Protein AF-G7J907-F1 (afdb_monomer_lite)

Sequence (102 aa):
MAPKTVEEVNGLTQNEMKVQANKHRKDVTYAVRNWVNLKLWYKPKSLAKKINEKLSPRFYGPYQITKVGVSGGATRSQGSSQSQQFSFNDLPDLSAVSRISP

Structure (mmCIF, N/CA/C/O backbone):
data_AF-G7J907-F1
#
_entry.id   AF-G7J907-F1
#
loop_
_atom_site.group_PDB
_atom_site.id
_atom_site.type_symbol
_atom_site.label_atom_id
_atom_site.label_alt_id
_atom_site.label_comp_id
_atom_site.label_asym_id
_atom_site.label_entity_id
_atom_site.label_seq_id
_atom_site.pdbx_PDB_ins_code
_atom_site.Cartn_x
_atom_site.Cartn_y
_atom_site.Cartn_z
_atom_site.occupancy
_atom_site.B_iso_or_equiv
_atom_site.auth_seq_id
_atom_site.auth_comp_id
_atom_site.auth_asym_id
_atom_site.auth_atom_id
_atom_site.pdbx_PDB_model_num
ATOM 1 N N . MET A 1 1 ? 31.570 25.013 -22.285 1.00 55.88 1 MET A N 1
ATOM 2 C CA . MET A 1 1 ? 30.611 23.948 -21.923 1.00 55.88 1 MET A CA 1
ATOM 3 C C . MET A 1 1 ? 29.320 24.643 -21.510 1.00 55.88 1 MET A C 1
ATOM 5 O O . MET A 1 1 ? 29.282 25.204 -20.426 1.00 55.88 1 MET A O 1
ATOM 9 N N . ALA A 1 2 ? 28.353 24.786 -22.420 1.00 63.94 2 ALA A N 1
ATOM 10 C CA . ALA A 1 2 ? 27.141 25.567 -22.151 1.00 63.94 2 ALA A CA 1
ATOM 11 C C . ALA A 1 2 ? 26.251 24.839 -21.123 1.00 63.94 2 ALA A C 1
ATOM 13 O O . ALA A 1 2 ? 26.161 23.609 -21.195 1.00 63.94 2 ALA A O 1
ATOM 14 N N . PRO A 1 3 ? 25.618 25.547 -20.166 1.00 61.84 3 PRO A N 1
ATOM 15 C CA . PRO A 1 3 ? 24.652 24.921 -19.275 1.00 61.84 3 PRO A CA 1
ATOM 16 C C . PRO A 1 3 ? 23.488 24.392 -20.118 1.00 61.84 3 PRO A C 1
ATOM 18 O O . PRO A 1 3 ? 22.911 25.126 -20.919 1.00 61.84 3 PRO A O 1
ATOM 21 N N . LYS A 1 4 ? 23.184 23.100 -19.968 1.00 67.62 4 LYS A N 1
ATOM 22 C CA . LYS A 1 4 ? 22.044 22.468 -20.636 1.00 67.62 4 LYS A CA 1
ATOM 23 C C . LYS A 1 4 ? 20.763 23.200 -20.233 1.00 67.62 4 LYS A C 1
ATOM 2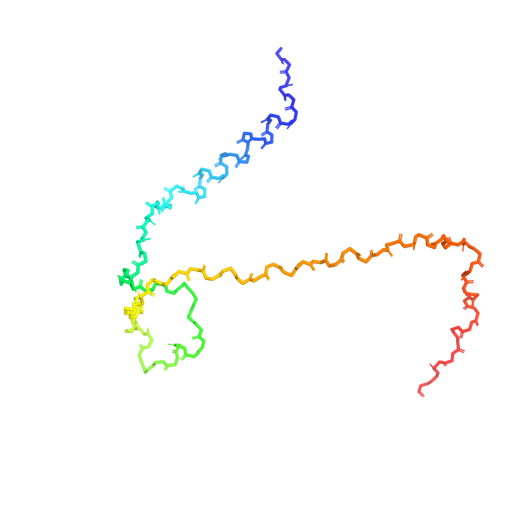5 O O . LYS A 1 4 ? 20.587 23.536 -19.062 1.00 67.62 4 LYS A O 1
ATOM 30 N N . THR A 1 5 ? 19.926 23.485 -21.223 1.00 71.31 5 THR A N 1
ATOM 31 C CA . THR A 1 5 ? 18.679 24.252 -21.136 1.00 71.31 5 THR A CA 1
ATOM 32 C C . THR A 1 5 ? 17.838 23.838 -19.922 1.00 71.31 5 THR A C 1
ATOM 34 O O . THR A 1 5 ? 17.736 22.655 -19.600 1.00 71.31 5 THR A O 1
ATOM 37 N N . VAL A 1 6 ? 17.210 24.807 -19.249 1.00 66.31 6 VAL A N 1
ATOM 38 C CA . VAL A 1 6 ? 16.444 24.623 -17.995 1.00 66.31 6 VAL A CA 1
ATOM 39 C C . VAL A 1 6 ? 15.370 23.524 -18.052 1.00 66.31 6 VAL A C 1
ATOM 41 O O . VAL A 1 6 ? 15.047 22.915 -17.032 1.00 66.31 6 VAL A O 1
ATOM 44 N N . GLU A 1 7 ? 14.844 23.233 -19.241 1.00 66.06 7 GLU A N 1
ATOM 45 C CA . GLU A 1 7 ? 13.842 22.190 -19.474 1.00 66.06 7 GLU A CA 1
ATOM 46 C C . GLU A 1 7 ? 14.408 20.775 -19.287 1.00 66.06 7 GLU A C 1
ATOM 48 O O . GLU A 1 7 ? 13.757 19.923 -18.676 1.00 66.06 7 GLU A O 1
ATOM 53 N N . GLU A 1 8 ? 15.645 20.533 -19.732 1.00 70.50 8 GLU A N 1
ATOM 54 C CA . GLU A 1 8 ? 16.305 19.232 -19.581 1.00 70.50 8 GLU A CA 1
ATOM 55 C C . GLU A 1 8 ? 16.613 18.941 -18.110 1.00 70.50 8 GLU A C 1
ATOM 57 O O . GLU A 1 8 ? 16.382 17.832 -17.627 1.00 70.50 8 GLU A O 1
ATOM 62 N N . VAL A 1 9 ? 17.075 19.949 -17.365 1.00 72.00 9 VAL A N 1
ATOM 63 C CA . VAL A 1 9 ? 17.406 19.807 -15.938 1.00 72.00 9 VAL A CA 1
ATOM 64 C C . VAL A 1 9 ? 16.153 19.493 -15.114 1.00 72.00 9 VAL A C 1
ATOM 66 O O . VAL A 1 9 ? 16.187 18.631 -14.233 1.00 72.00 9 VAL A O 1
ATOM 69 N N . ASN A 1 10 ? 15.022 20.129 -15.431 1.00 75.12 10 ASN A N 1
ATOM 70 C CA . ASN A 1 10 ? 13.751 19.867 -14.759 1.00 75.12 10 ASN A CA 1
ATOM 71 C C . ASN A 1 10 ? 13.251 18.434 -15.018 1.00 75.12 10 ASN A C 1
ATOM 73 O O . ASN A 1 10 ? 12.870 17.731 -14.081 1.00 75.12 10 ASN A O 1
ATOM 77 N N . GLY A 1 11 ? 13.313 17.963 -16.268 1.00 83.44 11 GLY A N 1
ATOM 78 C CA . GLY A 1 11 ? 12.926 16.594 -16.620 1.00 83.44 11 GLY A CA 1
ATOM 79 C C . GLY A 1 11 ? 13.779 15.530 -15.922 1.00 83.44 11 GLY A C 1
ATOM 80 O O . GLY A 1 11 ? 13.244 14.556 -15.389 1.00 83.44 11 GLY A O 1
ATOM 81 N N . LEU A 1 12 ? 15.099 15.734 -15.858 1.00 82.56 12 LEU A N 1
ATOM 82 C CA . LEU A 1 12 ? 16.020 14.839 -15.146 1.00 82.56 12 LEU A CA 1
ATOM 83 C C . LEU A 1 12 ? 15.713 14.796 -13.641 1.00 82.56 12 LEU A C 1
ATOM 85 O O . LEU A 1 12 ? 15.558 13.713 -13.078 1.00 82.56 12 LEU A O 1
ATOM 89 N N . THR A 1 13 ? 15.508 15.962 -13.022 1.00 84.56 13 THR A N 1
ATOM 90 C CA . THR A 1 13 ? 15.196 16.077 -11.587 1.00 84.56 13 THR A CA 1
ATOM 91 C C . THR A 1 13 ? 13.878 15.375 -11.233 1.00 84.56 13 THR A C 1
ATOM 93 O O . THR A 1 13 ? 13.796 14.629 -10.257 1.00 84.56 13 THR A O 1
ATOM 96 N N . GLN A 1 14 ? 12.831 15.549 -12.047 1.00 88.44 14 GLN A N 1
ATOM 97 C CA . GLN A 1 14 ? 11.536 14.889 -11.838 1.00 88.44 14 GLN A CA 1
ATOM 98 C C . GLN A 1 14 ? 11.621 13.364 -11.956 1.00 88.44 14 GLN A C 1
ATOM 100 O O . GLN A 1 14 ? 10.990 12.641 -11.176 1.00 88.44 14 GLN A O 1
ATOM 105 N N . ASN A 1 15 ? 12.420 12.865 -12.899 1.00 90.12 15 ASN A N 1
ATOM 106 C CA . ASN A 1 15 ? 12.621 11.433 -13.090 1.00 90.12 15 ASN A CA 1
ATOM 107 C C . ASN A 1 15 ? 13.336 10.799 -11.895 1.00 90.12 15 ASN A C 1
ATOM 109 O O . ASN A 1 15 ? 12.894 9.759 -11.405 1.00 90.12 15 ASN A O 1
ATOM 113 N N . GLU A 1 16 ? 14.378 11.440 -11.369 1.00 89.81 16 GLU A N 1
ATOM 114 C CA . GLU A 1 16 ? 15.090 10.959 -10.183 1.00 89.81 16 GLU A CA 1
ATOM 115 C C . GLU A 1 16 ? 14.182 10.915 -8.950 1.00 89.81 16 GLU A C 1
ATOM 117 O O . GLU A 1 16 ? 14.109 9.882 -8.278 1.00 89.81 16 GLU A O 1
ATOM 122 N N . MET A 1 17 ? 13.408 11.979 -8.699 1.00 90.94 17 MET A N 1
ATOM 123 C CA . MET A 1 17 ? 12.419 12.002 -7.612 1.00 90.94 17 MET A CA 1
ATOM 124 C C . MET A 1 17 ? 11.412 10.851 -7.738 1.00 90.94 17 MET A C 1
ATOM 126 O O . MET A 1 17 ? 11.095 10.180 -6.752 1.00 90.94 17 MET A O 1
ATOM 130 N N . LYS A 1 18 ? 10.939 10.572 -8.958 1.00 89.88 18 LYS A N 1
ATOM 131 C CA . LYS A 1 18 ? 9.995 9.484 -9.239 1.00 89.88 18 LYS A CA 1
ATOM 132 C C . LYS A 1 18 ? 10.617 8.104 -9.017 1.00 89.88 18 LYS A C 1
ATOM 134 O O . LYS A 1 18 ? 9.963 7.235 -8.440 1.00 89.88 18 LYS A O 1
ATOM 139 N N . VAL A 1 19 ? 11.861 7.894 -9.444 1.00 91.44 19 VAL A N 1
ATOM 140 C CA . VAL A 1 19 ? 12.592 6.632 -9.240 1.00 91.44 19 VAL A CA 1
ATOM 141 C C . VAL A 1 19 ? 12.803 6.370 -7.750 1.00 91.44 19 VAL A C 1
ATOM 143 O O . VAL A 1 19 ? 12.504 5.272 -7.279 1.00 91.44 19 VAL A O 1
ATOM 146 N N . GLN A 1 20 ? 13.226 7.378 -6.982 1.00 90.25 20 GLN A N 1
ATOM 147 C CA . GLN A 1 20 ? 13.410 7.237 -5.534 1.00 90.25 20 GLN A CA 1
ATOM 148 C C . GLN A 1 20 ? 12.087 6.956 -4.812 1.00 90.25 20 GLN A C 1
ATOM 150 O O . GLN A 1 20 ? 12.018 6.044 -3.986 1.00 90.25 20 GLN A O 1
ATOM 155 N N . ALA A 1 21 ? 11.011 7.665 -5.170 1.00 87.94 21 ALA A N 1
ATOM 156 C CA . ALA A 1 21 ? 9.682 7.432 -4.603 1.00 87.94 21 ALA A CA 1
ATOM 157 C C . ALA A 1 21 ? 9.153 6.016 -4.896 1.00 87.94 21 ALA A C 1
ATOM 159 O O . ALA A 1 21 ? 8.484 5.404 -4.060 1.00 87.94 21 ALA A O 1
ATOM 160 N N . ASN A 1 22 ? 9.468 5.468 -6.072 1.00 92.56 22 ASN A N 1
ATOM 161 C CA . ASN A 1 22 ? 9.006 4.149 -6.496 1.00 92.56 22 ASN A CA 1
ATOM 162 C C . ASN A 1 22 ? 9.954 3.000 -6.118 1.00 92.56 22 ASN A C 1
ATOM 164 O O . ASN A 1 22 ? 9.596 1.849 -6.345 1.00 92.56 22 ASN A O 1
ATOM 168 N N . LYS A 1 23 ? 11.103 3.264 -5.484 1.00 92.00 23 LYS A N 1
ATOM 169 C CA . LYS A 1 23 ? 12.137 2.258 -5.172 1.00 92.00 23 LYS A CA 1
ATOM 170 C C . LYS A 1 23 ? 11.620 1.013 -4.436 1.00 92.00 23 LYS A C 1
ATOM 172 O O . LYS A 1 23 ? 12.120 -0.084 -4.655 1.00 92.00 23 LYS A O 1
ATOM 177 N N . HIS A 1 24 ? 10.623 1.174 -3.563 1.00 88.19 24 HIS A N 1
ATOM 178 C CA . HIS A 1 24 ? 10.029 0.075 -2.786 1.00 88.19 24 HIS A CA 1
ATOM 179 C C . HIS A 1 24 ? 8.662 -0.387 -3.312 1.00 88.19 24 HIS A C 1
ATOM 181 O O . HIS A 1 24 ? 8.026 -1.251 -2.700 1.00 88.19 24 HIS A O 1
ATOM 187 N N . ARG A 1 25 ? 8.169 0.201 -4.408 1.00 89.75 25 ARG A N 1
ATOM 188 C CA . ARG A 1 25 ? 6.908 -0.211 -5.027 1.00 89.75 25 ARG A CA 1
ATOM 189 C C . ARG A 1 25 ? 7.166 -1.461 -5.858 1.00 89.75 25 ARG A C 1
ATOM 191 O O . ARG A 1 25 ? 8.186 -1.577 -6.526 1.00 89.75 25 ARG A O 1
ATOM 198 N N . LYS A 1 26 ? 6.243 -2.413 -5.771 1.00 88.44 26 LYS A N 1
ATOM 199 C CA . LYS A 1 26 ? 6.253 -3.626 -6.584 1.00 88.44 26 LYS A CA 1
ATOM 200 C C . 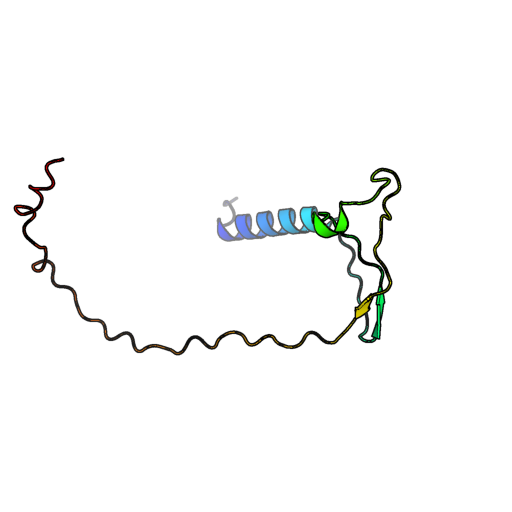LYS A 1 26 ? 5.067 -3.563 -7.526 1.00 88.44 26 LYS A C 1
ATOM 202 O O . LYS A 1 26 ? 3.946 -3.344 -7.061 1.00 88.44 26 LYS A O 1
ATOM 207 N N . ASP A 1 27 ? 5.320 -3.795 -8.804 1.00 86.62 27 ASP A N 1
ATOM 208 C CA . ASP A 1 27 ? 4.262 -3.943 -9.792 1.00 86.62 27 ASP A CA 1
ATOM 209 C C . ASP A 1 27 ? 3.662 -5.340 -9.638 1.00 86.62 27 ASP A C 1
ATOM 211 O O . ASP A 1 27 ? 4.265 -6.348 -10.002 1.00 86.62 27 ASP A O 1
ATOM 215 N N . VAL A 1 28 ? 2.489 -5.401 -9.008 1.00 89.25 28 VAL A N 1
ATOM 216 C CA . VAL A 1 28 ? 1.736 -6.641 -8.812 1.00 89.25 28 VAL A CA 1
ATOM 217 C C . VAL A 1 28 ? 0.426 -6.520 -9.571 1.00 89.25 28 VAL A C 1
ATOM 219 O O . VAL A 1 28 ? -0.396 -5.654 -9.271 1.00 89.25 28 VAL A O 1
ATOM 222 N N . THR A 1 29 ? 0.237 -7.390 -10.557 1.00 89.19 29 THR A N 1
ATOM 223 C CA . THR A 1 29 ? -1.004 -7.489 -11.320 1.00 89.19 29 THR A CA 1
ATOM 224 C C . THR A 1 29 ? -1.944 -8.488 -10.655 1.00 89.19 29 THR A C 1
ATOM 226 O O . THR A 1 29 ? -1.525 -9.515 -10.121 1.00 89.19 29 THR A O 1
ATOM 229 N N . TYR A 1 30 ? -3.240 -8.188 -10.681 1.00 89.12 30 TYR A N 1
ATOM 230 C CA . TYR A 1 30 ? -4.272 -9.081 -10.171 1.00 89.12 30 TYR A CA 1
ATOM 231 C C . TYR A 1 30 ? -5.369 -9.244 -11.216 1.00 89.12 30 TYR A C 1
ATOM 233 O O . TYR A 1 30 ? -5.763 -8.275 -11.866 1.00 89.12 30 TYR A O 1
ATOM 241 N N . ALA A 1 31 ? -5.874 -10.467 -11.363 1.00 91.38 31 ALA A N 1
ATOM 242 C CA . ALA A 1 31 ? -7.005 -10.737 -12.234 1.00 91.38 31 ALA A CA 1
ATOM 243 C C . ALA A 1 31 ? -8.332 -10.415 -11.531 1.00 91.38 31 ALA A C 1
ATOM 245 O O . ALA A 1 31 ? -8.450 -10.495 -10.303 1.00 91.38 31 ALA A O 1
ATOM 246 N N . VAL A 1 32 ? -9.359 -10.096 -12.324 1.00 91.81 32 VAL A N 1
ATOM 247 C CA . VAL A 1 32 ? -10.748 -10.083 -11.841 1.00 91.81 32 VAL A CA 1
ATOM 248 C C . VAL A 1 32 ? -11.056 -11.460 -11.257 1.00 91.81 32 VAL A C 1
ATOM 250 O O . VAL A 1 32 ? -10.616 -12.462 -11.815 1.00 91.81 32 VAL A O 1
ATOM 253 N N . ARG A 1 33 ? -11.833 -11.506 -10.166 1.00 92.75 33 ARG A N 1
ATOM 254 C CA . ARG A 1 33 ? -12.179 -12.719 -9.400 1.00 92.75 33 ARG A CA 1
ATOM 255 C C . ARG A 1 33 ? -11.093 -13.212 -8.433 1.00 92.75 33 ARG A C 1
ATOM 257 O O . ARG A 1 33 ? -11.406 -14.091 -7.634 1.00 92.75 33 ARG A O 1
ATOM 264 N N . ASN A 1 34 ? -9.884 -12.643 -8.430 1.00 93.62 34 ASN A N 1
ATOM 265 C CA . ASN A 1 34 ? -8.890 -12.972 -7.404 1.00 93.62 34 ASN A CA 1
ATOM 266 C C . ASN A 1 34 ? -9.351 -12.500 -6.020 1.00 93.62 34 ASN A C 1
ATOM 268 O O . ASN A 1 34 ? -9.947 -11.429 -5.880 1.00 93.62 34 ASN A O 1
ATOM 272 N N . TRP A 1 35 ? -9.021 -13.297 -5.004 1.00 91.94 35 TRP A N 1
ATOM 273 C CA . TRP A 1 35 ? -9.233 -12.967 -3.600 1.00 91.94 35 TRP A CA 1
ATOM 274 C C . TRP A 1 35 ? -7.972 -12.341 -3.019 1.00 91.94 35 TRP A C 1
ATOM 276 O O . TRP A 1 35 ? -6.890 -12.925 -3.093 1.00 91.94 35 TRP A O 1
ATOM 286 N N . VAL A 1 36 ? -8.108 -11.152 -2.441 1.00 91.75 36 VAL A N 1
ATOM 287 C CA . VAL A 1 36 ? -7.000 -10.404 -1.843 1.00 91.75 36 VAL A CA 1
ATOM 288 C C . VAL A 1 36 ? -7.377 -9.912 -0.455 1.00 91.75 36 VAL A C 1
ATOM 290 O O . VAL A 1 36 ? -8.518 -9.533 -0.206 1.00 91.75 36 VAL A O 1
ATOM 293 N N . ASN A 1 37 ? -6.399 -9.878 0.446 1.00 91.00 37 ASN A N 1
ATOM 294 C CA . ASN A 1 37 ? -6.570 -9.260 1.755 1.00 91.00 37 ASN A CA 1
ATOM 295 C C . ASN A 1 37 ? -6.089 -7.806 1.704 1.00 91.00 37 ASN A C 1
ATOM 297 O O . ASN A 1 37 ? -5.015 -7.513 1.171 1.00 91.00 37 ASN A O 1
ATOM 301 N N . LEU A 1 38 ? -6.853 -6.886 2.289 1.00 88.25 38 LEU A N 1
ATOM 302 C CA . LEU A 1 38 ? -6.545 -5.455 2.236 1.00 88.25 38 LEU A CA 1
ATOM 303 C C . LEU A 1 38 ? -5.710 -5.018 3.438 1.00 88.25 38 LEU A C 1
ATOM 305 O O . LEU A 1 38 ? -6.062 -5.270 4.589 1.00 88.25 38 LEU A O 1
ATOM 309 N N . LYS A 1 39 ? -4.618 -4.293 3.181 1.00 87.88 39 LYS A N 1
ATOM 310 C CA . LYS A 1 39 ? -3.880 -3.565 4.219 1.00 87.88 39 LYS A CA 1
ATOM 311 C C . LYS A 1 39 ? -4.364 -2.118 4.250 1.00 87.88 39 LYS A C 1
ATOM 313 O O . LYS A 1 39 ? -4.112 -1.364 3.315 1.00 87.88 39 LYS A O 1
ATOM 318 N N . LEU A 1 40 ? -5.012 -1.721 5.340 1.00 84.56 40 LEU A N 1
ATOM 319 C CA . LEU A 1 40 ? -5.432 -0.335 5.548 1.00 84.56 40 LEU A CA 1
ATOM 320 C C . LEU A 1 40 ? -4.304 0.443 6.233 1.00 84.56 40 LEU A C 1
ATOM 322 O O . LEU A 1 40 ? -3.863 0.063 7.318 1.00 84.56 40 LEU A O 1
ATOM 326 N N . TRP A 1 41 ? -3.827 1.516 5.600 1.00 77.94 41 TRP A N 1
ATOM 327 C CA . TRP A 1 41 ? -2.797 2.392 6.175 1.00 77.94 41 TRP A CA 1
ATOM 328 C C . TRP A 1 41 ? -3.356 3.316 7.257 1.00 77.94 41 TRP A C 1
ATOM 330 O O . TRP A 1 41 ? -2.706 3.529 8.275 1.00 77.94 41 TRP A O 1
ATOM 340 N N . TYR A 1 42 ? -4.585 3.795 7.069 1.00 78.19 42 TYR A N 1
ATOM 341 C CA . TYR A 1 42 ? -5.334 4.546 8.068 1.00 78.19 42 TYR A CA 1
ATOM 342 C C . TYR A 1 42 ? -6.558 3.733 8.485 1.00 78.19 42 TYR A C 1
ATOM 344 O O . TYR A 1 42 ? -7.309 3.254 7.633 1.00 78.19 42 TYR A O 1
ATOM 352 N N . LYS A 1 43 ? -6.739 3.529 9.793 1.00 74.12 43 LYS A N 1
ATOM 353 C CA . LYS A 1 43 ? -7.863 2.760 10.335 1.00 74.12 43 LYS A CA 1
ATOM 354 C C . LYS A 1 43 ? -9.018 3.729 10.608 1.00 74.12 43 LYS A C 1
ATOM 356 O O . LYS A 1 43 ? -8.911 4.514 11.550 1.00 74.12 43 LYS A O 1
ATOM 361 N N . PRO A 1 44 ? -10.105 3.715 9.814 1.00 73.44 44 PRO A N 1
ATOM 362 C CA . PRO A 1 44 ? -11.262 4.552 10.107 1.00 73.44 44 PRO A CA 1
ATOM 363 C C . PRO A 1 44 ? -11.842 4.182 11.477 1.00 73.44 44 PRO A C 1
ATOM 365 O O . PRO A 1 44 ? -11.786 3.021 11.887 1.00 73.44 44 PRO A O 1
ATOM 368 N N . LYS A 1 45 ? -12.427 5.159 12.183 1.00 73.38 45 LYS A N 1
ATOM 369 C CA . LYS A 1 45 ? -12.966 4.979 13.548 1.00 73.38 45 LYS A CA 1
ATOM 370 C C . LYS A 1 45 ? -13.970 3.823 13.655 1.00 73.38 45 LYS A C 1
ATOM 372 O O . LYS A 1 45 ? -14.008 3.141 14.674 1.00 73.38 45 LYS A O 1
ATOM 377 N N . SER A 1 46 ? -14.720 3.560 12.584 1.00 74.69 46 SER A N 1
ATOM 378 C CA . SER A 1 46 ? -15.644 2.424 12.472 1.00 74.69 46 SER A CA 1
ATOM 379 C C . SER A 1 46 ? -14.957 1.055 12.569 1.00 74.69 46 SER A C 1
ATOM 381 O O . SER A 1 46 ? -15.556 0.111 13.070 1.00 74.69 46 SER A O 1
ATOM 383 N N . LEU A 1 47 ? -13.697 0.946 12.136 1.00 69.69 47 LEU A N 1
ATOM 384 C CA . LEU A 1 47 ? -12.867 -0.261 12.245 1.00 69.69 47 LEU A CA 1
ATOM 385 C C . LEU A 1 47 ? -11.939 -0.242 13.472 1.00 69.69 47 LEU A C 1
ATOM 387 O O . LEU A 1 47 ? -11.366 -1.277 13.819 1.00 69.69 47 LEU A O 1
ATOM 391 N N . ALA A 1 48 ? -11.769 0.925 14.103 1.00 62.84 48 ALA A N 1
ATOM 392 C CA . ALA A 1 48 ? -10.843 1.147 15.212 1.00 62.84 48 ALA A CA 1
ATOM 393 C C . ALA A 1 48 ? -11.392 0.692 16.572 1.00 62.84 48 ALA A C 1
ATOM 395 O O . ALA A 1 48 ? -10.607 0.327 17.440 1.00 62.84 48 ALA A O 1
ATOM 396 N N . LYS A 1 49 ? -12.719 0.659 16.761 1.00 61.59 49 LYS A N 1
ATOM 397 C CA . LYS A 1 49 ? -13.347 0.277 18.037 1.00 61.59 49 LYS A CA 1
ATOM 398 C C . LYS A 1 49 ? -13.287 -1.247 18.247 1.00 61.59 49 LYS A C 1
ATOM 400 O O . LYS A 1 49 ? -14.286 -1.947 18.121 1.00 61.59 49 LYS A O 1
ATOM 405 N N . LYS A 1 50 ? -12.093 -1.781 18.512 1.00 66.00 50 LYS A N 1
ATOM 406 C CA . LYS A 1 50 ? -11.870 -3.180 18.908 1.00 66.00 50 LYS A CA 1
ATOM 407 C C . LYS A 1 50 ? -11.461 -3.243 20.372 1.00 66.00 50 LYS A C 1
ATOM 409 O O . LYS A 1 50 ? -10.717 -2.393 20.837 1.00 66.00 50 LYS A O 1
ATOM 414 N N . ILE A 1 51 ? -11.899 -4.301 21.056 1.00 65.50 51 ILE A N 1
ATOM 415 C CA . ILE A 1 51 ? -11.586 -4.569 22.471 1.00 65.50 51 ILE A CA 1
ATOM 416 C C . ILE A 1 51 ? -10.063 -4.570 22.710 1.00 65.50 51 ILE A C 1
ATOM 418 O O . ILE A 1 51 ? -9.606 -4.083 23.734 1.00 65.50 51 ILE A O 1
ATOM 422 N N . ASN A 1 52 ? -9.274 -5.040 21.732 1.00 69.00 52 ASN A N 1
ATOM 423 C CA . ASN A 1 52 ? -7.814 -5.091 21.806 1.00 69.00 52 ASN A CA 1
ATOM 424 C C . ASN A 1 52 ? -7.166 -4.444 20.571 1.00 69.00 52 ASN A C 1
ATOM 426 O O . ASN A 1 52 ? -6.960 -5.099 19.547 1.00 69.00 52 ASN A O 1
ATOM 430 N N . GLU A 1 53 ? -6.792 -3.167 20.659 1.00 70.81 53 GLU A N 1
ATOM 431 C CA . GLU A 1 53 ? -6.122 -2.453 19.558 1.00 70.81 53 GLU A CA 1
ATOM 432 C C . GLU A 1 53 ? -4.742 -3.041 19.223 1.00 70.81 53 GLU A C 1
ATOM 434 O O . GLU A 1 53 ? -4.370 -3.144 18.047 1.00 70.81 53 GLU A O 1
ATOM 439 N N . LYS A 1 54 ? -4.017 -3.511 20.248 1.00 71.88 54 LYS A N 1
ATOM 440 C CA . LYS A 1 54 ? -2.689 -4.134 20.115 1.00 71.88 54 LYS A CA 1
ATOM 441 C C . LYS A 1 54 ? -2.712 -5.457 19.344 1.00 71.88 54 LYS A C 1
ATOM 443 O O . LYS A 1 54 ? -1.725 -5.796 18.704 1.00 71.88 54 LYS A O 1
ATOM 448 N N . LEU A 1 55 ? -3.840 -6.171 19.366 1.00 75.00 55 LEU A N 1
ATOM 449 C CA . LEU A 1 55 ? -4.038 -7.443 18.656 1.00 75.00 55 LEU A CA 1
ATOM 450 C C . LEU A 1 55 ? -4.879 -7.271 17.383 1.00 75.00 55 LEU A C 1
ATOM 452 O O . LEU A 1 55 ? -5.462 -8.226 16.871 1.00 75.00 55 LEU A O 1
ATOM 456 N N . SER A 1 56 ? -4.986 -6.045 16.864 1.00 73.00 56 SER A N 1
ATOM 457 C CA . SER A 1 56 ? -5.747 -5.811 15.641 1.00 73.00 56 SER A CA 1
ATOM 458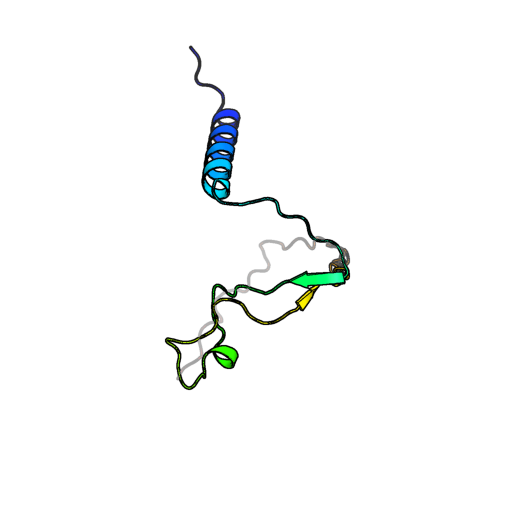 C C . SER A 1 56 ? -5.066 -6.463 14.423 1.00 73.00 56 SER A C 1
ATOM 460 O O . SER A 1 56 ? -3.846 -6.368 14.266 1.00 73.00 56 SER A O 1
ATOM 462 N N . PRO A 1 57 ? -5.835 -7.114 13.530 1.00 78.19 57 PRO A N 1
ATOM 463 C CA . PRO A 1 57 ? -5.276 -7.785 12.366 1.00 78.19 57 PRO A CA 1
ATOM 464 C C . PRO A 1 57 ? -4.614 -6.776 11.419 1.00 78.19 57 PRO A C 1
ATOM 466 O O . PRO A 1 57 ? -5.135 -5.685 11.176 1.00 78.19 57 PRO A O 1
ATOM 469 N N . ARG A 1 58 ? -3.451 -7.151 10.871 1.00 82.75 58 ARG A N 1
ATOM 470 C CA . ARG A 1 58 ? -2.684 -6.333 9.912 1.00 82.75 58 ARG A CA 1
ATOM 471 C C . ARG A 1 58 ? -3.342 -6.264 8.533 1.00 82.75 58 ARG A C 1
ATOM 473 O O . ARG A 1 58 ? -3.184 -5.263 7.836 1.00 82.75 58 ARG A O 1
ATOM 480 N N . PHE A 1 59 ? -4.058 -7.319 8.159 1.00 87.06 59 PHE A N 1
ATOM 481 C CA . PHE A 1 59 ? -4.799 -7.425 6.911 1.00 87.06 59 PHE A CA 1
ATOM 482 C C . PHE A 1 59 ? -6.270 -7.712 7.214 1.00 87.06 59 PHE A C 1
ATOM 484 O O . PHE A 1 59 ? -6.583 -8.467 8.134 1.00 87.06 59 PHE A O 1
ATOM 491 N N . TYR A 1 60 ? -7.158 -7.088 6.452 1.00 85.88 60 TYR A N 1
ATOM 492 C CA . TYR A 1 60 ? -8.604 -7.275 6.523 1.00 85.88 60 TYR A CA 1
ATOM 493 C C . TYR A 1 60 ? -9.033 -8.254 5.439 1.00 85.88 60 TYR A C 1
ATOM 495 O O . TYR A 1 60 ? -8.300 -8.397 4.463 1.00 85.88 60 TYR A O 1
ATOM 503 N N . GLY A 1 61 ? -10.171 -8.915 5.680 1.00 84.12 61 GLY A N 1
ATOM 504 C CA . GLY A 1 61 ? -10.601 -10.184 5.085 1.00 84.12 61 GLY A CA 1
ATOM 505 C C . GLY A 1 61 ? -10.549 -10.324 3.559 1.00 84.12 61 GLY A C 1
ATOM 506 O O . GLY A 1 61 ? -10.063 -9.452 2.850 1.00 84.12 61 GLY A O 1
ATOM 507 N N . PRO A 1 62 ? -11.047 -11.445 3.031 1.00 90.38 62 PRO A N 1
ATOM 508 C CA . PRO A 1 62 ? -10.925 -11.736 1.614 1.00 90.38 62 PRO A CA 1
ATOM 509 C C . PRO A 1 62 ? -11.879 -10.837 0.816 1.00 90.38 62 PRO A C 1
ATOM 511 O O . PRO A 1 62 ? -13.099 -10.952 0.919 1.00 90.38 62 PRO A O 1
ATOM 514 N N . TYR A 1 63 ? -11.320 -9.942 0.007 1.00 90.19 63 TYR A N 1
ATOM 515 C CA . TYR A 1 63 ? -12.060 -9.127 -0.951 1.00 90.19 63 TYR A CA 1
ATOM 516 C C . TYR A 1 63 ? -11.852 -9.683 -2.348 1.00 90.19 63 TYR A C 1
ATOM 518 O O . TYR A 1 63 ? -10.725 -9.963 -2.761 1.00 90.19 63 TYR A O 1
ATOM 526 N N . GLN A 1 64 ? -12.948 -9.826 -3.083 1.00 92.12 64 GLN A N 1
ATOM 527 C CA . GLN A 1 64 ? -12.897 -10.246 -4.470 1.00 92.12 64 GLN A CA 1
ATOM 528 C C . GLN A 1 64 ? -12.721 -9.028 -5.374 1.00 92.12 64 GLN A C 1
ATOM 530 O O . GLN A 1 64 ? -13.480 -8.063 -5.288 1.00 92.12 64 GLN A O 1
ATOM 535 N N . ILE A 1 65 ? -11.733 -9.080 -6.265 1.00 90.31 65 ILE A N 1
ATOM 536 C CA . ILE A 1 65 ? -11.507 -8.010 -7.238 1.00 90.31 65 ILE A CA 1
ATOM 537 C C . ILE A 1 65 ? -12.622 -8.043 -8.279 1.00 90.31 65 ILE A C 1
ATOM 539 O O . ILE A 1 65 ? -12.759 -9.007 -9.039 1.00 90.31 65 ILE A O 1
ATOM 543 N N . THR A 1 66 ? -13.407 -6.973 -8.323 1.00 89.50 66 THR A N 1
ATOM 544 C CA . THR A 1 66 ? -14.426 -6.730 -9.343 1.00 89.50 66 THR A CA 1
ATOM 545 C C . THR A 1 66 ? -13.871 -5.832 -10.447 1.00 89.50 66 THR A C 1
ATOM 547 O O . THR A 1 66 ? -12.862 -5.144 -10.282 1.00 89.50 66 THR A O 1
ATOM 550 N N . LYS A 1 67 ? -14.513 -5.854 -11.618 1.00 86.19 67 LYS A N 1
ATOM 551 C CA . LYS A 1 67 ? -14.174 -4.930 -12.704 1.00 86.19 67 LYS A CA 1
ATOM 552 C C . LYS A 1 67 ? -14.489 -3.505 -12.244 1.00 86.19 67 LYS A C 1
ATOM 554 O O . LYS A 1 67 ? -15.597 -3.254 -11.775 1.00 86.19 67 LYS A O 1
ATOM 559 N N . VAL A 1 68 ? -13.538 -2.583 -12.401 1.00 80.50 68 VAL A N 1
ATOM 560 C CA . VAL A 1 68 ? -13.779 -1.159 -12.141 1.00 80.50 68 VAL A CA 1
ATOM 561 C C . VAL A 1 68 ? -14.829 -0.687 -13.144 1.00 80.50 68 VAL A C 1
ATOM 563 O O . VAL A 1 68 ? -14.575 -0.644 -14.348 1.00 80.50 68 VAL A O 1
ATOM 566 N N . GLY A 1 69 ? -16.037 -0.403 -12.660 1.00 67.00 69 GLY A N 1
ATOM 567 C CA . GLY A 1 69 ? -17.025 0.321 -13.446 1.00 67.00 69 GLY A CA 1
ATOM 568 C C . GLY A 1 69 ? -16.482 1.720 -13.708 1.00 67.00 69 GLY A C 1
ATOM 569 O O . GLY A 1 69 ? -15.988 2.365 -12.786 1.00 67.00 69 GLY A O 1
ATOM 570 N N . VAL A 1 70 ? -16.540 2.179 -14.957 1.00 58.94 70 VAL A N 1
ATOM 571 C CA . VAL A 1 70 ? -16.273 3.581 -15.285 1.00 58.94 70 VAL A CA 1
ATOM 572 C C . VAL A 1 70 ? -17.357 4.397 -14.582 1.00 58.94 70 VAL A C 1
ATOM 574 O O . VAL A 1 70 ? -18.472 4.511 -15.083 1.00 58.94 70 VAL A O 1
ATOM 577 N N . SER A 1 71 ? -17.077 4.910 -13.383 1.00 54.25 71 SER A N 1
ATOM 578 C CA . SER A 1 71 ? -17.914 5.938 -12.774 1.00 54.25 71 SER A CA 1
ATOM 579 C C . SER A 1 71 ? -17.770 7.157 -13.670 1.00 54.25 71 SER A C 1
ATOM 581 O O . SER A 1 71 ? -16.688 7.745 -13.724 1.00 54.25 71 SER A O 1
ATOM 583 N N . GLY A 1 72 ? -18.811 7.425 -14.461 1.00 47.28 72 GLY A N 1
ATOM 584 C CA . GLY A 1 72 ? -18.800 8.393 -15.546 1.00 47.28 72 GLY A CA 1
ATOM 585 C C . GLY A 1 72 ? -18.094 9.678 -15.143 1.00 47.28 72 GLY A C 1
ATOM 586 O O . GLY A 1 72 ? -18.500 10.349 -14.195 1.00 47.28 72 GLY A O 1
ATOM 587 N N . GLY A 1 73 ? -17.027 10.015 -15.871 1.00 44.91 73 GLY A N 1
ATOM 588 C CA . GLY A 1 73 ? -16.564 11.388 -15.898 1.00 44.91 73 GLY A CA 1
ATOM 589 C C . GLY A 1 73 ? -17.764 12.225 -16.306 1.00 44.91 73 GLY A C 1
ATOM 590 O O . GLY A 1 73 ? -18.323 12.004 -17.379 1.00 44.91 73 GLY A O 1
ATOM 591 N N . ALA A 1 74 ? -18.211 13.111 -15.419 1.00 54.00 74 ALA A N 1
ATOM 592 C CA . ALA A 1 74 ? -19.196 14.113 -15.764 1.00 54.00 74 ALA A CA 1
ATOM 593 C C . ALA A 1 74 ? -18.678 14.817 -17.022 1.00 54.00 74 ALA A C 1
ATOM 595 O O . ALA A 1 74 ? -17.675 15.533 -16.972 1.00 54.00 74 ALA A O 1
ATOM 596 N N . THR A 1 75 ? -19.310 14.562 -18.167 1.00 54.47 75 THR A N 1
ATOM 597 C CA . THR A 1 75 ? -19.102 15.357 -19.368 1.00 54.47 75 THR A CA 1
ATOM 598 C C . THR A 1 75 ? -19.568 16.748 -18.991 1.00 54.47 75 THR A C 1
ATOM 600 O O . THR A 1 75 ? -20.768 17.015 -18.940 1.00 54.47 75 THR A O 1
ATOM 603 N N . ARG A 1 76 ? -18.620 17.612 -18.622 1.00 56.00 76 ARG A N 1
ATOM 604 C CA . ARG A 1 76 ? -18.865 19.036 -18.453 1.00 56.00 76 ARG A CA 1
ATOM 605 C C . ARG A 1 76 ? -19.456 19.496 -19.777 1.00 56.00 76 ARG A C 1
ATOM 607 O O . ARG A 1 76 ? -18.742 19.563 -20.775 1.00 56.00 76 ARG A O 1
ATOM 614 N N . SER A 1 77 ? -20.768 19.718 -19.800 1.00 51.53 77 SER A N 1
ATOM 615 C CA . SER A 1 77 ? -21.428 20.375 -20.915 1.00 51.53 77 SER A CA 1
ATOM 616 C C . SER A 1 77 ? -20.641 21.649 -21.182 1.00 51.53 77 SER A C 1
ATOM 618 O O . SER A 1 77 ? -20.426 22.439 -20.257 1.00 51.53 77 SER A O 1
ATOM 620 N N . GLN A 1 78 ? -20.164 21.814 -22.413 1.00 45.03 78 GLN A N 1
ATOM 621 C CA . GLN A 1 78 ? -19.680 23.094 -22.907 1.00 45.03 78 GLN A CA 1
ATOM 622 C C . GLN A 1 78 ? -20.859 24.066 -22.800 1.00 45.03 78 GLN A C 1
ATOM 624 O O . GLN A 1 78 ? -21.710 24.134 -23.681 1.00 45.03 78 GLN A O 1
ATOM 629 N N . GLY A 1 79 ? -20.967 24.741 -21.657 1.00 42.38 79 GLY A N 1
ATOM 630 C CA . GLY A 1 79 ? -21.764 25.943 -21.536 1.00 42.38 79 GLY A CA 1
ATOM 631 C C . GLY A 1 79 ? -21.093 26.974 -22.424 1.00 42.38 79 GLY A C 1
ATOM 632 O O . GLY A 1 79 ? -19.926 27.302 -22.224 1.00 42.38 79 GLY A O 1
ATOM 633 N N . SER A 1 80 ? -21.819 27.413 -23.442 1.00 44.97 80 SER A N 1
ATOM 634 C CA . SER A 1 80 ? -21.486 28.532 -24.307 1.00 44.97 80 SER A CA 1
ATOM 635 C C . SER A 1 80 ? -21.069 29.746 -23.475 1.00 44.97 80 SER A C 1
ATOM 637 O O . SER A 1 80 ? -21.915 30.439 -22.910 1.00 44.97 80 SER A O 1
ATOM 639 N N . SER A 1 81 ? -19.768 30.018 -23.413 1.00 51.41 81 SER A N 1
ATOM 640 C CA . SER A 1 81 ? -19.246 31.303 -22.964 1.00 51.41 81 SER A CA 1
ATOM 641 C C . SER A 1 81 ? -19.606 32.354 -24.015 1.00 51.41 81 SER A C 1
ATOM 643 O O . SER A 1 81 ? -18.836 32.598 -24.941 1.00 51.41 81 SER A O 1
ATOM 645 N N . GLN A 1 82 ? -20.784 32.974 -23.903 1.00 49.59 82 GLN A N 1
ATOM 646 C CA . GLN A 1 82 ? -20.944 34.319 -24.444 1.00 49.59 82 GLN A CA 1
ATOM 647 C C . GLN A 1 82 ? -20.063 35.230 -23.591 1.00 49.59 82 GLN A C 1
ATOM 649 O O . GLN A 1 82 ? -20.331 35.457 -22.414 1.00 49.59 82 GLN A O 1
ATOM 654 N N . SER A 1 83 ? -18.977 35.715 -24.178 1.00 53.06 83 SER A N 1
ATOM 655 C CA . SER A 1 83 ? -18.180 36.804 -23.632 1.00 53.06 83 SER A CA 1
ATOM 656 C C . SER A 1 83 ? -19.027 38.077 -23.622 1.00 53.06 83 SER A C 1
ATOM 658 O O . SER A 1 83 ? -19.042 38.821 -24.601 1.00 53.06 83 SER A O 1
ATOM 660 N N . GLN A 1 84 ? -19.752 38.320 -22.530 1.00 58.72 84 GLN A N 1
ATOM 661 C CA . GLN A 1 84 ? -20.193 39.670 -22.198 1.00 58.72 84 GLN A CA 1
ATOM 662 C C . GLN A 1 84 ? -18.961 40.458 -21.748 1.00 58.72 84 GLN A C 1
ATOM 664 O O . GLN A 1 84 ? -18.260 40.072 -20.813 1.00 58.72 84 GLN A O 1
ATOM 669 N N . GLN A 1 85 ? -18.657 41.523 -22.482 1.00 45.62 85 GLN A N 1
ATOM 670 C CA . GLN A 1 85 ? -17.595 42.459 -22.147 1.00 45.62 85 GLN A CA 1
ATOM 671 C C . GLN A 1 85 ? -18.086 43.308 -20.971 1.00 45.62 85 GLN A C 1
ATOM 673 O O . GLN A 1 85 ? -18.979 44.132 -21.144 1.00 45.62 85 GLN A O 1
ATOM 678 N N . PHE A 1 86 ? -17.538 43.094 -19.775 1.00 48.56 86 PHE A N 1
ATOM 679 C CA . PHE A 1 86 ? -17.743 44.018 -18.661 1.00 48.56 86 PHE A CA 1
ATOM 680 C C . PHE A 1 86 ? -16.949 45.295 -18.951 1.00 48.56 86 PHE A C 1
ATOM 682 O O . PHE A 1 86 ? -15.718 45.269 -19.010 1.00 48.56 86 PHE A O 1
ATOM 689 N N . SER A 1 87 ? -17.662 46.393 -19.198 1.00 49.00 87 SER A N 1
ATOM 690 C CA . SER A 1 87 ? -17.074 47.714 -19.404 1.00 49.00 87 SER A CA 1
ATOM 691 C C . SER A 1 87 ? -16.705 48.318 -18.049 1.00 49.00 87 SER A C 1
ATOM 693 O O . SER A 1 87 ? -17.479 48.254 -17.098 1.00 49.00 87 SER A O 1
ATOM 695 N N . PHE A 1 88 ? -15.525 48.930 -17.953 1.00 53.69 88 PHE A N 1
ATOM 696 C CA . PHE A 1 88 ? -14.954 49.481 -16.712 1.00 53.69 88 PHE A CA 1
ATOM 697 C C . PHE A 1 88 ? -15.758 50.634 -16.067 1.00 53.69 88 PHE A C 1
ATOM 699 O O . PHE A 1 88 ? -15.339 51.157 -15.038 1.00 53.69 88 PHE A O 1
ATOM 706 N N . ASN A 1 89 ? -16.910 51.013 -16.629 1.00 56.84 89 ASN A N 1
ATOM 707 C CA . ASN A 1 89 ? -17.767 52.090 -16.126 1.00 56.84 89 ASN A CA 1
ATOM 708 C C . ASN A 1 89 ? -18.937 51.606 -15.254 1.00 56.84 89 ASN A C 1
ATOM 710 O O . ASN A 1 89 ? -19.662 52.438 -14.718 1.00 56.84 89 ASN A O 1
ATOM 714 N N . ASP A 1 90 ? -19.105 50.294 -15.068 1.00 60.12 90 ASP A N 1
ATOM 715 C CA . ASP A 1 90 ? -20.224 49.728 -14.299 1.00 60.12 90 ASP A CA 1
ATOM 716 C C . ASP A 1 90 ? -19.885 49.486 -12.812 1.00 60.12 90 ASP A C 1
ATOM 718 O O . ASP A 1 90 ? -20.504 48.654 -12.145 1.00 60.12 90 ASP A O 1
ATOM 722 N N . LEU A 1 91 ? -18.887 50.190 -12.264 1.00 55.44 91 LEU A N 1
ATOM 723 C CA . LEU A 1 91 ? -18.545 50.074 -10.847 1.00 55.44 91 LEU A CA 1
ATOM 724 C C . LEU A 1 91 ? -19.572 50.860 -10.007 1.00 55.44 91 LEU A C 1
ATOM 726 O O . LEU A 1 91 ? -19.697 52.071 -10.200 1.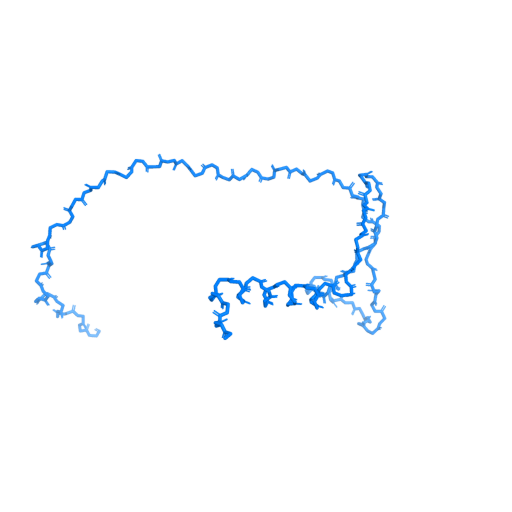00 55.44 91 LEU A O 1
ATOM 730 N N . PRO A 1 92 ? -20.306 50.225 -9.073 1.00 57.47 92 PRO A N 1
ATOM 731 C CA . PRO A 1 92 ? -21.207 50.960 -8.196 1.00 57.47 92 PRO A CA 1
ATOM 732 C C . PRO A 1 92 ? -20.392 51.925 -7.327 1.00 57.47 92 PRO A C 1
ATOM 734 O O . PRO A 1 92 ? -19.430 51.518 -6.673 1.00 57.47 92 PRO A O 1
ATOM 737 N N . ASP A 1 93 ? -20.778 53.202 -7.339 1.00 61.50 93 ASP A N 1
ATOM 738 C CA . ASP A 1 93 ? -20.206 54.240 -6.482 1.00 61.50 93 ASP A CA 1
ATOM 739 C C . ASP A 1 93 ? -20.260 53.785 -5.013 1.00 61.50 93 ASP A C 1
ATOM 741 O O . ASP A 1 93 ? -21.323 53.472 -4.471 1.00 61.50 93 ASP A O 1
ATOM 745 N N . LEU A 1 94 ? -19.095 53.707 -4.366 1.00 53.94 94 LEU A N 1
ATOM 746 C CA . LEU A 1 94 ? -18.933 53.156 -3.016 1.00 53.94 94 LEU A CA 1
ATOM 747 C C . LEU A 1 94 ? -19.466 54.086 -1.906 1.00 53.94 94 LEU A C 1
ATOM 749 O O . LEU A 1 94 ? -19.197 53.860 -0.726 1.00 53.94 94 LEU A O 1
ATOM 753 N N . SER A 1 95 ? -20.267 55.097 -2.240 1.00 56.91 95 SER A N 1
ATOM 754 C CA . SER A 1 95 ? -20.868 56.029 -1.280 1.00 56.91 95 SER A CA 1
ATOM 755 C C . SER A 1 95 ? -22.005 55.427 -0.432 1.00 56.91 95 SER A C 1
ATOM 757 O O . SER A 1 95 ? -22.406 56.024 0.568 1.00 56.91 95 SER A O 1
ATOM 759 N N . ALA A 1 96 ? -22.495 54.222 -0.753 1.00 53.91 96 ALA A N 1
ATOM 760 C CA . ALA A 1 96 ? -23.627 53.598 -0.056 1.00 53.91 96 ALA A CA 1
ATOM 761 C C . ALA A 1 96 ? -23.260 52.613 1.076 1.00 53.91 96 ALA A C 1
ATOM 763 O O . ALA A 1 96 ? -24.155 52.148 1.784 1.00 53.91 96 ALA A O 1
ATOM 764 N N . VAL A 1 97 ? -21.977 52.311 1.323 1.00 52.91 97 VAL A N 1
ATOM 765 C CA . VAL A 1 97 ? -21.574 51.465 2.469 1.00 52.91 97 VAL A CA 1
ATOM 766 C C . VAL A 1 97 ? -21.404 52.324 3.726 1.00 52.91 97 VAL A C 1
ATOM 768 O O . VAL A 1 97 ? -20.342 52.412 4.331 1.00 52.91 97 VAL A O 1
ATOM 771 N N . SER A 1 98 ? -22.483 52.983 4.140 1.00 55.31 98 SER A N 1
ATOM 772 C CA . SER A 1 98 ? -22.645 53.421 5.524 1.00 55.31 98 SER A CA 1
ATOM 773 C C . SER A 1 98 ? -24.095 53.194 5.935 1.00 55.31 98 SER A C 1
ATOM 775 O O . SER A 1 98 ? -25.001 53.863 5.445 1.00 55.31 98 SER A O 1
ATOM 777 N N . ARG A 1 99 ? -24.288 52.179 6.787 1.00 45.91 99 ARG A N 1
ATOM 778 C CA . ARG A 1 99 ? -25.397 51.935 7.732 1.00 45.91 99 ARG A CA 1
ATOM 779 C C . ARG A 1 99 ? -25.604 50.433 7.891 1.00 45.91 99 ARG A C 1
ATOM 781 O O . ARG A 1 99 ? -26.556 49.859 7.380 1.00 45.91 99 ARG A O 1
ATOM 788 N N . ILE A 1 100 ? -24.739 49.826 8.689 1.00 43.59 100 ILE A N 1
ATOM 789 C CA . ILE A 1 100 ? -25.224 48.901 9.709 1.00 43.59 100 ILE A CA 1
ATOM 790 C C . ILE A 1 100 ? -24.604 49.411 11.010 1.00 43.59 100 ILE A C 1
ATOM 792 O O . ILE A 1 100 ? -23.440 49.164 11.311 1.00 43.59 100 ILE A O 1
ATOM 796 N N . SER A 1 101 ? -25.358 50.290 11.673 1.00 35.25 101 SER A N 1
ATOM 797 C CA . SER A 1 101 ? -25.193 50.576 13.102 1.00 35.25 101 SER A CA 1
ATOM 798 C C . SER A 1 101 ? -25.788 49.389 13.888 1.00 35.25 101 SER A C 1
ATOM 800 O O . SER A 1 101 ? -26.529 48.618 13.276 1.00 3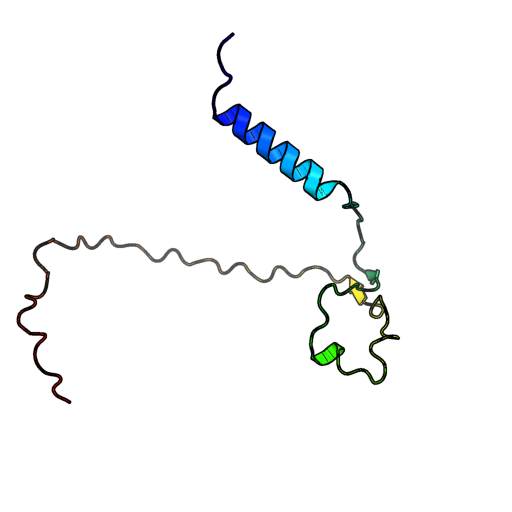5.25 101 SER A O 1
ATOM 802 N N . PRO A 1 102 ? -25.408 49.217 15.166 1.00 60.28 102 PRO A N 1
ATOM 803 C CA . PRO A 1 102 ? -25.293 47.927 15.854 1.00 60.28 102 PRO A CA 1
ATOM 804 C C . PRO A 1 102 ? -26.586 47.117 15.967 1.00 60.28 102 PRO A C 1
ATOM 806 O O . PRO A 1 102 ? -27.675 47.728 16.045 1.00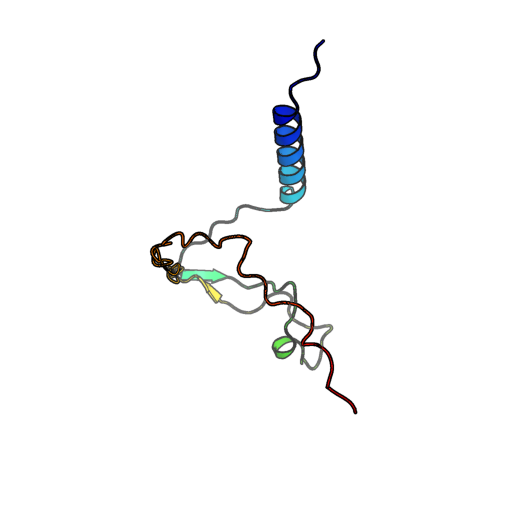 60.28 102 PRO A O 1
#

Organism: Medicago truncatula (NCBI:txid3880)

Secondary structure (DSSP, 8-state):
-PPP-HHHHHHHHHHHHHHHHHTT-------TT-EEEE--SS--HHHH--S-GGG--SSEEEEEPPP--------------------TT-PPPGGG------

Radius of gyration: 28.44 Å; chains: 1; bounding box: 56×69×47 Å

pLDDT: mean 71.61, std 16.38, range [35.25, 93.62]

Foldseek 3Di:
DDPDDPVVVVVVVVVVVVCVVCVPPDDDDDDQQDWDWDADPDQPPVRCPDPDNPPRDRTHGTDGHHDDDPPDDPPPPPDDPPPDDDDPPPDPDPPPPDDDDD